Protein AF-A0A1I0QNS8-F1 (afdb_monomer_lite)

Structure (mmCIF, N/CA/C/O backbone):
data_AF-A0A1I0QNS8-F1
#
_entry.id   AF-A0A1I0QNS8-F1
#
loop_
_atom_site.group_PDB
_atom_site.id
_atom_site.type_symbol
_atom_site.label_atom_id
_atom_site.label_alt_id
_atom_site.label_comp_id
_atom_site.label_asym_id
_atom_site.label_entity_id
_atom_site.label_seq_id
_atom_site.pdbx_PDB_ins_code
_atom_site.Cartn_x
_atom_site.Cartn_y
_atom_site.Cartn_z
_atom_site.occupancy
_atom_site.B_iso_or_equiv
_atom_site.auth_seq_id
_atom_site.auth_comp_id
_atom_site.auth_asym_id
_atom_site.auth_atom_id
_atom_site.pdbx_PDB_model_num
ATOM 1 N N . MET A 1 1 ? -22.958 4.256 19.808 1.00 69.00 1 MET A N 1
ATOM 2 C CA . MET A 1 1 ? -21.817 4.698 20.624 1.00 69.00 1 MET A CA 1
ATOM 3 C C . MET A 1 1 ? -22.358 4.855 22.025 1.00 69.00 1 MET A C 1
ATOM 5 O O . MET A 1 1 ? -23.238 5.684 22.214 1.00 69.00 1 MET A O 1
ATOM 9 N N . VAL A 1 2 ? -21.961 3.979 22.941 1.00 80.00 2 VAL A N 1
ATOM 10 C CA . VAL A 1 2 ? -22.483 3.983 24.312 1.00 80.00 2 VAL A CA 1
ATOM 11 C C . VAL A 1 2 ? -21.490 4.750 25.175 1.00 80.00 2 VAL A C 1
ATOM 13 O O . VAL A 1 2 ? -20.298 4.459 25.126 1.00 80.00 2 VAL A O 1
ATOM 16 N N . ILE A 1 3 ? -21.970 5.754 25.900 1.00 81.19 3 ILE A N 1
ATOM 17 C CA . ILE A 1 3 ? -21.177 6.569 26.823 1.00 81.19 3 ILE A CA 1
ATOM 18 C C . ILE A 1 3 ? -21.763 6.456 28.225 1.00 81.19 3 ILE A C 1
ATOM 20 O O . ILE A 1 3 ? -22.954 6.186 28.395 1.00 81.19 3 ILE A O 1
ATOM 24 N N . ARG A 1 4 ? -20.927 6.684 29.236 1.00 83.69 4 ARG A N 1
ATOM 25 C CA . ARG A 1 4 ? -21.344 6.656 30.636 1.00 83.69 4 ARG A CA 1
ATOM 26 C C . ARG A 1 4 ? -21.619 8.069 31.130 1.00 83.69 4 ARG A C 1
ATOM 28 O O . ARG A 1 4 ? -20.786 8.955 30.984 1.00 83.69 4 ARG A O 1
ATOM 35 N N . CYS A 1 5 ? -22.776 8.296 31.736 1.00 82.12 5 CYS A N 1
ATOM 36 C CA . CYS A 1 5 ? -23.118 9.600 32.285 1.00 82.12 5 CYS A CA 1
ATOM 37 C C . CYS A 1 5 ? -22.261 9.923 33.519 1.00 82.12 5 CYS A C 1
ATOM 39 O O . CYS A 1 5 ? -22.299 9.182 34.499 1.00 82.12 5 CYS A O 1
ATOM 41 N N . LYS A 1 6 ? -21.557 11.064 33.531 1.00 81.38 6 LYS A N 1
ATOM 42 C CA . LYS A 1 6 ? -20.771 11.515 34.699 1.00 81.38 6 LYS A CA 1
ATOM 43 C C . LYS A 1 6 ? -21.599 11.767 35.962 1.00 81.38 6 LYS A C 1
ATOM 45 O O . LYS A 1 6 ? -21.048 11.724 37.055 1.00 81.38 6 LYS A O 1
ATOM 50 N N . TYR A 1 7 ? -22.890 12.057 35.814 1.00 84.19 7 TYR A N 1
ATOM 51 C CA . TYR A 1 7 ? -23.751 12.445 36.933 1.00 84.19 7 TYR A CA 1
ATOM 52 C C . TYR A 1 7 ? -24.424 11.247 37.605 1.00 84.19 7 TYR A C 1
ATOM 54 O O . TYR A 1 7 ? -24.435 11.167 38.828 1.00 84.19 7 TYR A O 1
ATOM 62 N N . CYS A 1 8 ? -24.974 10.310 36.824 1.00 86.25 8 CYS A N 1
ATOM 63 C CA . CYS A 1 8 ? -25.700 9.149 37.357 1.00 86.25 8 CYS A CA 1
ATOM 64 C C . CYS A 1 8 ? -25.000 7.803 37.116 1.00 86.25 8 CYS A C 1
ATOM 66 O O . CYS A 1 8 ? -25.435 6.788 37.648 1.00 86.25 8 CYS A O 1
ATOM 68 N N . GLY A 1 9 ? -23.931 7.764 36.316 1.00 83.75 9 GLY A N 1
ATOM 69 C CA . GLY A 1 9 ? -23.193 6.537 36.003 1.00 83.75 9 GLY A CA 1
ATOM 70 C C . GLY A 1 9 ? -23.881 5.595 35.010 1.00 83.75 9 GLY A C 1
ATOM 71 O O . GLY A 1 9 ? -23.301 4.553 34.696 1.00 83.75 9 GLY A O 1
ATOM 72 N N . ALA A 1 10 ? -25.070 5.948 34.512 1.00 86.19 10 ALA A N 1
ATOM 73 C CA . ALA A 1 10 ? -25.820 5.158 33.541 1.00 86.19 10 ALA A CA 1
ATOM 74 C C . ALA A 1 10 ? -25.139 5.134 32.168 1.00 86.19 10 ALA A C 1
ATOM 76 O O . ALA A 1 10 ? -24.561 6.133 31.732 1.00 86.19 10 ALA A O 1
ATOM 77 N N . GLU A 1 11 ? -25.227 4.001 31.479 1.00 86.81 11 GLU A N 1
ATOM 78 C CA . GLU A 1 11 ? -24.730 3.829 30.116 1.00 86.81 11 GLU A CA 1
ATOM 79 C C . GLU A 1 11 ? -25.856 4.096 29.117 1.00 86.81 11 GLU A C 1
ATOM 81 O O . GLU A 1 11 ? -26.923 3.492 29.201 1.00 86.81 11 GLU A O 1
ATOM 86 N N . TYR A 1 12 ? -25.635 5.008 28.172 1.00 84.31 12 TYR A N 1
ATOM 87 C CA . TYR A 1 12 ? -26.646 5.390 27.186 1.00 84.31 12 TYR A CA 1
ATOM 88 C C . TYR A 1 12 ? -26.019 5.747 25.840 1.00 84.31 12 TYR A C 1
ATOM 90 O O . TYR A 1 12 ? -24.808 5.946 25.718 1.00 84.31 12 TYR A O 1
ATOM 98 N N . ASN A 1 13 ? -26.839 5.806 24.792 1.00 82.06 13 ASN A N 1
ATOM 99 C CA . ASN A 1 13 ? -26.359 6.112 23.452 1.00 82.06 13 ASN A CA 1
ATOM 100 C C . ASN A 1 13 ? -26.125 7.620 23.301 1.00 82.06 13 ASN A C 1
ATOM 102 O O . ASN A 1 13 ? -27.066 8.406 23.365 1.00 82.06 13 ASN A O 1
ATOM 106 N N . SER A 1 14 ? -24.890 8.032 23.005 1.00 72.50 14 SER A N 1
ATOM 107 C CA . SER A 1 14 ? -24.546 9.453 22.832 1.00 72.50 14 SER A CA 1
ATOM 108 C C . SER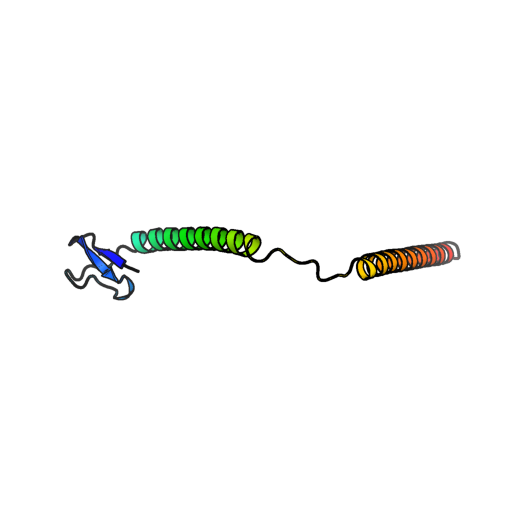 A 1 14 ? -25.311 10.144 21.694 1.00 72.50 14 SER A C 1
ATOM 110 O O . SER A 1 14 ? -25.364 11.370 21.642 1.00 72.50 14 SER A O 1
ATOM 112 N N . ARG A 1 15 ? -25.939 9.374 20.790 1.00 74.50 15 ARG A N 1
ATOM 113 C CA . ARG A 1 15 ? -26.826 9.895 19.736 1.00 74.50 15 ARG A CA 1
ATOM 114 C C . ARG A 1 15 ? -28.151 10.459 20.254 1.00 74.50 15 ARG A C 1
ATOM 116 O O . ARG A 1 15 ? -28.768 11.234 19.534 1.00 74.50 15 ARG A O 1
ATOM 123 N N . GLU A 1 16 ? -28.587 10.079 21.452 1.00 75.12 16 GLU A N 1
ATOM 124 C CA . GLU A 1 16 ? -29.863 10.526 22.036 1.00 75.12 16 GLU A CA 1
ATOM 125 C C . GLU A 1 16 ? -29.776 11.936 22.638 1.00 75.12 16 GLU A C 1
ATOM 127 O O . GLU A 1 16 ? -30.781 12.511 23.047 1.00 75.12 16 GLU A O 1
ATOM 132 N N . GLY A 1 17 ? -28.585 12.539 22.632 1.00 76.06 17 GLY A N 1
ATOM 133 C CA . GLY A 1 17 ? -28.381 13.934 22.996 1.00 76.06 17 GLY A CA 1
ATOM 134 C C . GLY A 1 17 ? -28.287 14.156 24.498 1.00 76.06 17 GLY A C 1
ATOM 135 O O . GLY A 1 17 ? -27.331 14.789 24.905 1.00 76.06 17 GLY A O 1
ATOM 136 N N . ASN A 1 18 ? -29.193 13.608 25.311 1.00 84.44 18 ASN A N 1
ATOM 137 C CA . ASN A 1 18 ? -29.167 13.719 26.776 1.00 84.44 18 ASN A CA 1
ATOM 138 C C . ASN A 1 18 ? -29.255 12.338 27.437 1.00 84.44 18 ASN A C 1
ATOM 140 O O . ASN A 1 18 ? -29.819 11.405 26.868 1.00 84.44 18 ASN A O 1
ATOM 144 N N . CYS A 1 19 ? -28.725 12.211 28.656 1.00 84.56 19 CYS A N 1
ATOM 145 C CA . CYS A 1 19 ? -28.855 10.983 29.433 1.00 84.56 19 CYS A CA 1
ATOM 146 C C . CYS A 1 19 ? -30.336 10.717 29.765 1.00 84.56 19 CYS A C 1
ATOM 148 O O . CYS A 1 19 ? -30.966 11.583 30.376 1.00 84.56 19 CYS A O 1
ATOM 150 N N . PRO A 1 20 ? -30.895 9.542 29.428 1.00 84.12 20 PRO A N 1
ATOM 151 C CA . PRO A 1 20 ? -32.303 9.239 29.681 1.00 84.12 20 PRO A CA 1
ATOM 152 C C . PRO A 1 20 ? -32.639 9.149 31.177 1.00 84.12 20 PRO A C 1
ATOM 154 O O . PRO A 1 20 ? -33.769 9.436 31.557 1.00 84.12 20 PRO A O 1
ATOM 157 N N . ASP A 1 21 ? -31.663 8.813 32.028 1.00 86.19 21 ASP A N 1
ATOM 158 C CA . ASP A 1 21 ? -31.893 8.640 33.468 1.00 86.19 21 ASP A CA 1
ATOM 159 C C . ASP A 1 21 ? -31.840 9.947 34.267 1.00 86.19 21 ASP A C 1
ATOM 161 O O . ASP A 1 21 ? -32.557 10.098 35.253 1.00 86.19 21 ASP A O 1
ATOM 165 N N . CYS A 1 22 ? -30.981 10.899 33.888 1.00 87.06 22 CYS A N 1
ATOM 166 C CA . CYS A 1 22 ? -30.782 12.132 34.666 1.00 87.06 22 CYS A CA 1
ATOM 167 C C . CYS A 1 22 ? -30.938 13.428 33.863 1.00 87.06 22 CYS A C 1
ATOM 169 O O .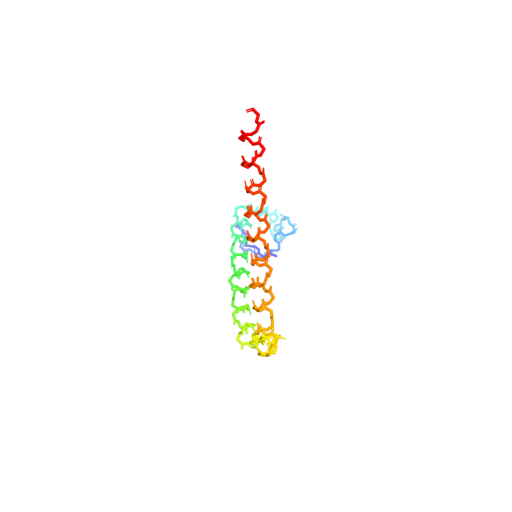 CYS A 1 22 ? -30.821 14.513 34.429 1.00 87.06 22 CYS A O 1
ATOM 171 N N . GLY A 1 23 ? -31.167 13.342 32.551 1.00 85.00 23 GLY A N 1
ATOM 172 C CA . GLY A 1 23 ? -31.333 14.493 31.662 1.00 85.00 23 GLY A CA 1
ATOM 173 C C . GLY A 1 23 ? -30.056 15.294 31.395 1.00 85.00 23 GLY A C 1
ATOM 174 O O . GLY A 1 23 ? -30.108 16.285 30.671 1.00 85.00 23 GLY A O 1
ATOM 175 N N . ALA A 1 24 ? -28.912 14.892 31.956 1.00 83.75 24 ALA A N 1
ATOM 176 C CA . ALA A 1 24 ? -27.659 15.608 31.775 1.00 83.75 24 ALA A CA 1
ATOM 177 C C . ALA A 1 24 ? -27.120 15.466 30.344 1.00 83.75 24 ALA A C 1
ATOM 179 O O . ALA A 1 24 ? -27.199 14.394 29.739 1.00 83.75 24 ALA A O 1
ATOM 180 N N . ALA A 1 25 ? -26.531 16.546 29.833 1.00 78.44 25 ALA A N 1
ATOM 181 C CA . ALA A 1 25 ? -25.865 16.544 28.539 1.00 78.44 25 ALA A CA 1
ATOM 182 C C . ALA A 1 25 ? -24.565 15.711 28.586 1.00 78.44 25 ALA A C 1
ATOM 184 O O . ALA A 1 25 ? -23.889 15.661 29.621 1.00 78.44 25 ALA A O 1
ATOM 185 N N . PRO A 1 26 ? -24.183 15.064 27.477 1.00 72.81 26 PRO A N 1
ATOM 186 C CA . PRO A 1 26 ? -22.942 14.328 27.362 1.00 72.81 26 PRO A CA 1
ATOM 187 C C . PRO A 1 26 ? -21.747 15.276 27.409 1.00 72.81 26 PRO A C 1
ATOM 189 O O . PRO A 1 26 ? -21.763 16.356 26.819 1.00 72.81 26 PRO A O 1
ATOM 192 N N . ALA A 1 27 ? -20.675 14.844 28.069 1.00 70.81 27 ALA A N 1
ATOM 193 C CA . ALA A 1 27 ? -19.403 15.548 28.010 1.00 70.81 27 ALA A CA 1
ATOM 194 C C . ALA A 1 27 ? -18.790 15.355 26.611 1.00 70.81 27 ALA A C 1
ATOM 196 O O . ALA A 1 27 ? -18.435 14.235 26.239 1.00 70.81 27 ALA A O 1
ATOM 197 N N . GLY A 1 28 ? -18.674 16.436 25.832 1.00 68.19 28 GLY A N 1
ATOM 198 C CA . GLY A 1 28 ? -18.140 16.398 24.461 1.00 68.19 28 GLY A CA 1
ATOM 199 C C . GLY A 1 28 ? -16.758 15.739 24.369 1.00 68.19 28 GLY A C 1
ATOM 200 O O . GLY A 1 28 ? -16.511 14.943 23.465 1.00 68.19 28 GLY A O 1
ATOM 201 N N . ASP A 1 29 ? -15.915 15.973 25.373 1.00 72.56 29 ASP A N 1
ATOM 202 C CA . ASP A 1 29 ? -14.545 15.462 25.465 1.00 72.56 29 ASP A CA 1
ATOM 203 C C . ASP A 1 29 ? -14.475 13.921 25.524 1.00 72.56 29 ASP A C 1
ATOM 205 O O . ASP A 1 29 ? -13.514 13.313 25.053 1.00 72.56 29 ASP A O 1
ATOM 209 N N . GLU A 1 30 ? -15.482 13.262 26.111 1.00 68.50 30 GLU A N 1
ATOM 210 C CA . GLU A 1 30 ? -15.538 11.794 26.205 1.00 68.50 30 GLU A CA 1
ATOM 211 C C . GLU A 1 30 ? -15.981 11.167 24.882 1.00 68.50 30 GLU A C 1
ATOM 213 O O . GLU A 1 30 ? -15.465 10.123 24.484 1.00 68.50 30 GLU A O 1
ATOM 218 N N . ILE A 1 31 ? -16.877 11.841 24.156 1.00 72.62 31 ILE A N 1
ATOM 219 C CA . ILE A 1 31 ? -17.287 11.426 22.811 1.00 72.62 31 ILE A CA 1
ATOM 220 C C . ILE A 1 31 ? -16.099 11.521 21.847 1.00 72.62 31 ILE A C 1
ATOM 222 O O . ILE A 1 31 ? -15.933 10.655 20.991 1.00 72.62 31 ILE A O 1
ATOM 226 N N . GLU A 1 32 ? -15.267 12.552 21.959 1.00 77.19 32 GLU A N 1
ATOM 227 C CA . GLU A 1 32 ? -14.111 12.716 21.075 1.00 77.19 32 GLU A CA 1
ATOM 228 C C . GLU A 1 32 ? -13.038 11.652 21.341 1.00 77.19 32 GLU A C 1
ATOM 230 O O . GLU A 1 32 ? -12.669 10.915 20.425 1.00 77.19 32 GLU A O 1
ATOM 235 N N . LYS A 1 33 ? -12.650 11.451 22.607 1.00 79.75 33 LYS A N 1
ATOM 236 C CA . LYS A 1 33 ? -11.680 10.406 22.986 1.00 79.75 33 LYS A CA 1
ATOM 237 C C . LYS A 1 33 ? -12.119 9.006 22.577 1.00 79.75 33 LYS A C 1
ATOM 239 O O . LYS A 1 33 ? -11.305 8.196 22.142 1.00 79.75 33 LYS A O 1
ATOM 244 N N . GLN A 1 34 ? -13.403 8.701 22.723 1.00 76.00 34 GLN A N 1
ATOM 245 C CA . GLN A 1 34 ? -13.895 7.365 22.422 1.00 76.00 34 GLN A CA 1
ATOM 246 C C . GLN A 1 34 ? -14.054 7.136 20.912 1.00 76.00 34 GLN A C 1
ATOM 248 O O . GLN A 1 34 ? -13.814 6.027 20.442 1.00 76.00 34 GLN A O 1
ATOM 253 N N . LYS A 1 35 ? -14.322 8.186 20.120 1.00 82.38 35 LYS A N 1
ATOM 254 C CA . LYS A 1 35 ? -14.203 8.115 18.653 1.00 82.38 35 LYS A CA 1
ATOM 255 C C . LYS A 1 35 ? -12.771 7.838 18.207 1.00 82.38 35 LYS A C 1
ATOM 257 O O . LYS A 1 35 ? -12.579 7.009 17.324 1.00 82.38 35 LYS A O 1
ATOM 262 N N . GLU A 1 36 ? -11.783 8.502 18.807 1.00 85.50 36 GLU A N 1
ATOM 263 C CA . GLU A 1 36 ? -10.370 8.256 18.491 1.00 85.50 36 GLU A CA 1
ATOM 264 C C . GLU A 1 36 ? -9.973 6.807 18.796 1.00 85.50 36 GLU A C 1
ATOM 266 O O . GLU A 1 36 ? -9.320 6.153 17.981 1.00 85.50 36 GLU A O 1
ATOM 271 N N . GLN A 1 37 ? -10.420 6.276 19.938 1.00 84.44 37 GLN A N 1
ATOM 272 C CA . GLN A 1 37 ? -10.191 4.880 20.316 1.00 84.44 37 GLN A CA 1
ATOM 273 C C . GLN A 1 37 ? -10.857 3.896 19.347 1.00 84.44 37 GLN A C 1
ATOM 275 O O . GLN A 1 37 ? -10.204 2.953 18.896 1.00 84.44 37 GLN A O 1
ATOM 280 N N . ASP A 1 38 ? -12.121 4.129 18.987 1.00 86.25 38 ASP A N 1
ATOM 281 C CA . ASP A 1 38 ? -12.856 3.282 18.043 1.00 86.25 38 ASP A CA 1
ATOM 282 C C . ASP A 1 38 ? -12.212 3.312 16.646 1.00 86.25 38 ASP A C 1
ATOM 284 O O . ASP A 1 38 ? -12.077 2.274 15.991 1.00 86.25 38 ASP A O 1
ATOM 288 N N . GLU A 1 39 ? -11.764 4.483 16.182 1.00 89.56 39 GLU A N 1
ATOM 289 C CA . GLU A 1 39 ? -11.085 4.621 14.892 1.00 89.56 39 GLU A CA 1
ATOM 290 C C . GLU A 1 39 ? -9.730 3.902 14.885 1.00 89.56 39 GLU A C 1
ATOM 292 O O . GLU A 1 39 ? -9.378 3.233 13.904 1.00 89.56 39 GLU A O 1
ATOM 297 N N . GLN A 1 40 ? -8.983 3.992 15.986 1.00 91.50 40 GLN A N 1
ATOM 298 C CA . GLN A 1 40 ? -7.719 3.285 16.144 1.00 91.50 40 GLN A CA 1
ATOM 299 C C . GLN A 1 40 ? -7.928 1.763 16.162 1.00 91.50 40 GLN A C 1
ATOM 301 O O . GLN A 1 40 ? -7.258 1.044 15.415 1.00 91.50 40 GLN A O 1
ATOM 306 N N . ALA A 1 41 ? -8.913 1.274 16.919 1.00 91.31 41 ALA A N 1
ATOM 307 C CA . ALA A 1 41 ? -9.269 -0.143 16.958 1.00 91.31 41 ALA A CA 1
ATOM 308 C C . ALA A 1 41 ? -9.687 -0.664 15.573 1.00 91.31 41 ALA A C 1
ATOM 310 O O . ALA A 1 41 ? -9.274 -1.752 15.160 1.00 91.31 41 ALA A O 1
ATOM 311 N N . LEU A 1 42 ? -10.441 0.131 14.805 1.00 91.44 42 LEU A N 1
ATOM 312 C CA . LEU A 1 42 ? -10.841 -0.224 13.444 1.00 91.44 42 LEU A CA 1
ATOM 313 C C . LEU A 1 42 ? -9.637 -0.320 12.493 1.00 91.44 42 LEU A C 1
ATOM 315 O O . LEU A 1 42 ? -9.585 -1.217 11.644 1.00 91.44 42 LEU A O 1
ATOM 319 N N . LYS A 1 43 ? -8.661 0.590 12.620 1.00 91.94 43 LYS A N 1
ATOM 320 C CA . LYS A 1 43 ? -7.417 0.556 11.831 1.00 91.94 43 LYS A CA 1
ATOM 321 C C . LYS A 1 43 ? -6.613 -0.704 12.124 1.00 91.94 43 LYS A C 1
ATOM 323 O O . LYS A 1 43 ? -6.137 -1.345 11.185 1.00 91.94 43 LYS A O 1
ATOM 328 N N . ASP A 1 44 ? -6.494 -1.083 13.389 1.00 93.31 44 ASP A N 1
ATOM 329 C CA . ASP A 1 44 ? -5.744 -2.278 13.773 1.00 93.31 44 ASP A CA 1
ATOM 330 C C . ASP A 1 44 ? -6.462 -3.560 13.336 1.00 93.31 44 ASP A C 1
ATOM 332 O O . ASP A 1 44 ? -5.832 -4.452 12.762 1.00 93.31 44 ASP A O 1
ATOM 336 N N . PHE A 1 45 ? -7.793 -3.607 13.445 1.00 93.25 45 PHE A N 1
ATOM 337 C CA . PHE A 1 45 ? -8.584 -4.727 12.932 1.00 93.25 45 PHE A CA 1
ATOM 338 C C . PHE A 1 45 ? -8.431 -4.896 11.413 1.00 93.25 45 PHE A C 1
ATOM 340 O O . PHE A 1 45 ? -8.261 -6.012 10.920 1.00 93.25 45 PHE A O 1
ATOM 347 N N . ARG A 1 46 ? -8.420 -3.790 10.655 1.00 91.00 46 ARG A N 1
ATOM 348 C CA . ARG A 1 46 ? -8.180 -3.820 9.201 1.00 91.00 46 ARG A CA 1
ATOM 349 C C . ARG A 1 46 ? -6.797 -4.355 8.847 1.00 91.00 46 ARG A C 1
ATOM 351 O O . ARG A 1 46 ? -6.687 -5.108 7.884 1.00 91.00 46 ARG A O 1
ATOM 358 N N . LYS A 1 47 ? -5.755 -3.998 9.604 1.00 90.31 47 LYS A N 1
ATOM 359 C CA . LYS A 1 47 ? -4.397 -4.524 9.378 1.00 90.31 47 LYS A CA 1
ATOM 360 C C . LYS A 1 47 ? -4.337 -6.033 9.600 1.00 90.31 47 LYS A C 1
ATOM 362 O O . LYS A 1 47 ? -3.752 -6.737 8.783 1.00 90.31 47 LYS A O 1
ATOM 367 N N . ILE A 1 48 ? -4.963 -6.525 10.669 1.00 91.56 48 ILE A N 1
ATOM 368 C CA . ILE A 1 48 ? -5.017 -7.962 10.972 1.00 91.56 48 ILE A CA 1
ATOM 369 C C . ILE A 1 48 ? -5.789 -8.703 9.875 1.00 91.56 48 ILE A C 1
ATOM 371 O O . ILE A 1 48 ? -5.306 -9.705 9.355 1.00 91.56 48 ILE A O 1
ATOM 375 N N . ALA A 1 49 ? -6.946 -8.176 9.469 1.00 89.50 49 ALA A N 1
ATOM 376 C CA . ALA A 1 49 ? -7.749 -8.761 8.400 1.00 89.50 49 ALA A CA 1
ATOM 377 C C . ALA A 1 49 ? -7.008 -8.783 7.053 1.00 89.50 49 ALA A C 1
ATOM 379 O O . ALA A 1 49 ? -7.083 -9.778 6.340 1.00 89.50 49 ALA A O 1
ATOM 380 N N . ALA A 1 50 ? -6.263 -7.725 6.718 1.00 84.88 50 ALA A N 1
ATOM 381 C CA . ALA A 1 50 ? -5.436 -7.685 5.513 1.00 84.88 50 ALA A CA 1
ATOM 382 C C . ALA A 1 50 ? -4.308 -8.729 5.561 1.00 84.88 50 ALA A C 1
ATOM 384 O O . ALA A 1 50 ? -4.112 -9.459 4.594 1.00 84.88 50 ALA A O 1
ATOM 385 N N . ALA A 1 51 ? -3.622 -8.862 6.701 1.00 86.12 51 ALA A N 1
ATOM 386 C CA . ALA A 1 51 ? -2.577 -9.870 6.874 1.00 86.12 51 ALA A CA 1
ATOM 387 C C . ALA A 1 51 ? -3.123 -11.305 6.753 1.00 86.12 51 ALA A C 1
ATOM 389 O O . ALA A 1 51 ? -2.479 -12.172 6.161 1.00 86.12 51 ALA A O 1
ATOM 390 N N . GLU A 1 52 ? -4.320 -11.560 7.285 1.00 88.00 52 GLU A N 1
ATOM 391 C CA . GLU A 1 52 ? -4.974 -12.866 7.174 1.00 88.00 52 GLU A CA 1
ATOM 392 C C . GLU A 1 52 ? -5.498 -13.131 5.752 1.00 88.00 52 GLU A C 1
ATOM 394 O O . GLU A 1 52 ? -5.418 -14.252 5.241 1.00 88.00 52 GLU A O 1
ATOM 399 N N . PHE A 1 53 ? -5.972 -12.089 5.067 1.00 85.75 53 PHE A N 1
ATOM 400 C CA . PHE A 1 53 ? -6.356 -12.167 3.661 1.00 85.75 53 PHE A CA 1
ATOM 401 C C . PHE A 1 53 ? -5.160 -12.534 2.774 1.00 85.75 53 PHE A C 1
ATOM 403 O O . PHE A 1 53 ? -5.267 -13.460 1.972 1.00 85.75 53 PHE A O 1
ATOM 410 N N . ASP A 1 54 ? -4.005 -11.897 2.976 1.00 82.69 54 ASP A N 1
ATOM 411 C CA . ASP A 1 54 ? -2.777 -12.189 2.226 1.00 82.69 54 ASP A CA 1
ATOM 412 C C . ASP A 1 54 ? -2.275 -13.625 2.453 1.00 82.69 54 ASP A C 1
ATOM 414 O O . ASP A 1 54 ? -1.769 -14.264 1.527 1.00 82.69 54 ASP A O 1
ATOM 418 N N . ARG A 1 55 ? -2.450 -14.174 3.665 1.00 80.06 55 ARG A N 1
ATOM 419 C CA . ARG A 1 55 ? -2.123 -15.581 3.969 1.00 80.06 55 ARG A CA 1
ATOM 420 C C . ARG A 1 55 ? -3.032 -16.566 3.244 1.00 80.06 55 ARG A C 1
ATOM 422 O O . ARG A 1 55 ? -2.565 -17.591 2.752 1.00 80.06 55 ARG A O 1
ATOM 429 N N . THR A 1 56 ? -4.329 -16.279 3.220 1.00 85.62 56 THR A N 1
ATOM 430 C CA . THR A 1 56 ? -5.351 -17.182 2.669 1.00 85.62 56 THR A CA 1
ATOM 431 C C . THR A 1 56 ? -5.483 -17.070 1.151 1.00 85.62 56 THR A C 1
ATOM 433 O O . THR A 1 56 ? -5.865 -18.038 0.493 1.00 85.62 56 THR A O 1
ATOM 436 N N . HIS A 1 57 ? -5.105 -15.927 0.579 1.00 78.25 57 HIS A N 1
ATOM 437 C CA . HIS A 1 57 ? -5.172 -15.638 -0.850 1.00 78.25 57 HIS A CA 1
ATOM 438 C C . HIS A 1 57 ? -3.781 -15.270 -1.377 1.00 78.25 57 HIS A C 1
ATOM 440 O O . HIS A 1 57 ? -3.550 -14.118 -1.754 1.00 78.25 57 HIS A O 1
ATOM 446 N N . PRO A 1 58 ? -2.840 -16.234 -1.444 1.00 74.44 58 PRO A N 1
ATOM 447 C CA . PRO A 1 58 ? -1.514 -15.963 -1.972 1.00 74.44 58 PRO A CA 1
ATOM 448 C C . PRO A 1 58 ? -1.646 -15.412 -3.390 1.00 74.44 58 PRO A C 1
ATOM 450 O O . PRO A 1 58 ? -2.261 -16.036 -4.263 1.00 74.44 58 PRO A O 1
ATOM 453 N N . TYR A 1 59 ? -1.074 -14.228 -3.610 1.00 68.56 59 TYR A N 1
ATOM 454 C CA . TYR A 1 59 ? -1.059 -13.584 -4.914 1.00 68.56 59 TYR A CA 1
ATOM 455 C C . TYR A 1 59 ? -0.458 -14.543 -5.946 1.00 68.56 59 TYR A C 1
ATOM 457 O O . TYR A 1 59 ? 0.746 -14.801 -5.968 1.00 68.56 59 TYR A O 1
ATOM 465 N N . ARG A 1 60 ? -1.305 -15.100 -6.816 1.00 62.22 60 ARG A N 1
ATOM 466 C CA . ARG A 1 60 ? -0.839 -15.849 -7.980 1.00 62.22 60 ARG A CA 1
ATOM 467 C C . ARG A 1 60 ? -0.469 -14.838 -9.052 1.00 62.22 60 ARG A C 1
ATOM 469 O O . ARG A 1 60 ? -1.344 -14.136 -9.560 1.00 62.22 60 ARG A O 1
ATOM 476 N N . GLU A 1 61 ? 0.814 -14.781 -9.411 1.00 63.28 61 GLU A N 1
ATOM 477 C CA . GLU A 1 61 ? 1.251 -14.061 -10.607 1.00 63.28 61 GLU A CA 1
ATOM 478 C C . GLU A 1 61 ? 0.401 -14.539 -11.795 1.00 63.28 61 GLU A C 1
ATOM 480 O O . GLU A 1 61 ? 0.489 -15.686 -12.230 1.00 63.28 61 GLU A O 1
ATOM 485 N N . ARG A 1 62 ? -0.458 -13.655 -12.322 1.00 62.16 62 ARG A N 1
ATOM 486 C CA . ARG A 1 62 ? -1.334 -13.961 -13.469 1.00 62.16 62 ARG A CA 1
ATOM 487 C C . ARG A 1 62 ? -0.566 -14.122 -14.786 1.00 62.16 62 ARG A C 1
ATOM 489 O O . ARG A 1 62 ? -1.163 -14.429 -15.813 1.00 62.16 62 ARG A O 1
ATOM 496 N N . LEU A 1 63 ? 0.745 -13.887 -14.783 1.00 59.97 63 LEU A N 1
ATOM 497 C CA . LEU A 1 63 ? 1.592 -13.965 -15.964 1.00 59.97 63 LEU A CA 1
ATOM 498 C C . LEU A 1 63 ? 2.269 -15.332 -16.013 1.00 59.97 63 LEU A C 1
ATOM 500 O O . LEU A 1 63 ? 3.109 -15.655 -15.178 1.00 59.97 63 LEU A O 1
ATOM 504 N N . SER A 1 64 ? 1.929 -16.121 -17.032 1.00 66.56 64 SER A N 1
ATOM 505 C CA . SER A 1 64 ? 2.671 -17.339 -17.346 1.00 66.56 64 SER A CA 1
ATOM 506 C C . SER A 1 64 ? 4.164 -17.007 -17.544 1.00 66.56 64 SER A C 1
ATOM 508 O O . SER A 1 64 ? 4.495 -15.936 -18.072 1.00 66.56 64 SER A O 1
ATOM 510 N N . PRO A 1 65 ? 5.094 -17.908 -17.174 1.00 68.12 65 PRO A N 1
ATOM 511 C CA . PRO A 1 65 ? 6.535 -17.652 -17.283 1.00 68.12 65 PRO A CA 1
ATOM 512 C C . PRO A 1 65 ? 6.969 -17.296 -18.715 1.00 68.12 65 PRO A C 1
ATOM 514 O O . PRO A 1 65 ? 7.890 -16.504 -18.912 1.00 68.12 65 PRO A O 1
ATOM 517 N N . ARG A 1 66 ? 6.246 -17.803 -19.724 1.00 70.62 66 ARG A N 1
ATOM 518 C CA . ARG A 1 66 ? 6.445 -17.467 -21.140 1.00 70.62 66 ARG A CA 1
ATOM 519 C C . ARG A 1 66 ? 6.124 -16.000 -21.438 1.00 70.62 66 ARG A C 1
ATOM 521 O O . ARG A 1 66 ? 6.909 -15.331 -22.104 1.00 70.6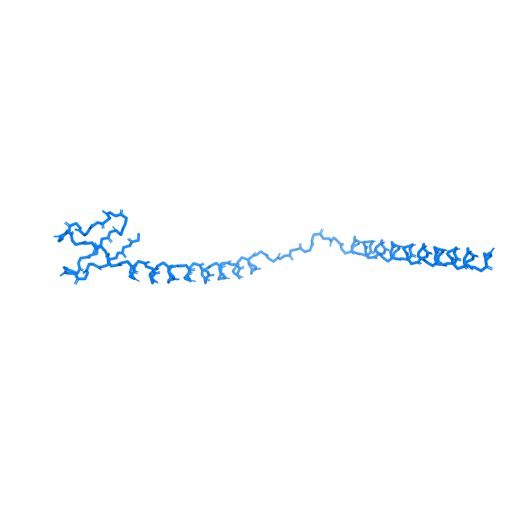2 66 ARG A O 1
ATOM 528 N N . ASN A 1 67 ? 5.027 -15.477 -20.896 1.00 75.25 67 ASN A N 1
ATOM 529 C CA . ASN A 1 67 ? 4.619 -14.091 -21.127 1.00 75.25 67 ASN A CA 1
ATOM 530 C C . ASN A 1 67 ? 5.526 -13.097 -20.394 1.00 75.25 67 ASN A C 1
ATOM 532 O O . ASN A 1 67 ? 5.749 -11.999 -20.896 1.00 75.25 67 ASN A O 1
ATOM 536 N N . ARG A 1 68 ? 6.127 -13.482 -19.260 1.00 79.31 68 ARG A N 1
ATOM 537 C CA . ARG A 1 68 ? 7.071 -12.620 -18.528 1.00 79.31 68 ARG A CA 1
ATOM 538 C C . ARG A 1 68 ? 8.304 -12.263 -19.362 1.00 79.31 68 ARG A C 1
ATOM 540 O O . ARG A 1 68 ? 8.717 -11.106 -19.371 1.00 79.31 68 ARG A O 1
ATOM 547 N N . ASN A 1 69 ? 8.870 -13.232 -20.081 1.00 85.44 69 ASN A N 1
ATOM 548 C CA . ASN A 1 69 ? 10.036 -12.993 -20.936 1.00 85.44 69 ASN A CA 1
ATOM 549 C C . ASN A 1 69 ? 9.677 -12.138 -22.159 1.00 85.44 69 ASN A C 1
ATOM 551 O O . ASN A 1 69 ? 10.451 -11.261 -22.531 1.00 85.44 69 ASN A O 1
ATOM 555 N N . VAL A 1 70 ? 8.478 -12.327 -22.723 1.00 86.62 70 VAL A N 1
ATOM 556 C CA . VAL A 1 70 ? 7.971 -11.507 -23.837 1.00 86.62 70 VAL A CA 1
ATOM 557 C C . VAL A 1 70 ? 7.741 -10.060 -23.400 1.00 86.62 70 VAL A C 1
ATOM 559 O O . VAL A 1 70 ? 8.183 -9.141 -24.083 1.00 86.62 70 VAL A O 1
ATOM 562 N N . VAL A 1 71 ? 7.117 -9.839 -22.239 1.00 87.19 71 VAL A N 1
ATOM 563 C CA . VAL A 1 71 ? 6.891 -8.489 -21.696 1.00 87.19 71 VAL A CA 1
ATOM 564 C C . VAL A 1 71 ? 8.219 -7.797 -21.386 1.00 87.19 71 VAL A C 1
ATOM 566 O O . VAL A 1 71 ? 8.400 -6.639 -21.751 1.00 87.19 71 VAL A O 1
ATOM 569 N N . LYS A 1 72 ? 9.188 -8.503 -20.787 1.00 89.44 72 LYS A N 1
ATOM 570 C CA . LYS A 1 72 ? 10.536 -7.955 -20.561 1.00 89.44 72 LYS A CA 1
ATOM 571 C C . LYS A 1 72 ? 11.231 -7.575 -21.870 1.00 89.44 72 LYS A C 1
ATOM 573 O O . LYS A 1 72 ? 11.795 -6.490 -21.951 1.00 89.44 72 LYS A O 1
ATOM 578 N N . ALA A 1 73 ? 11.163 -8.432 -22.889 1.00 92.50 73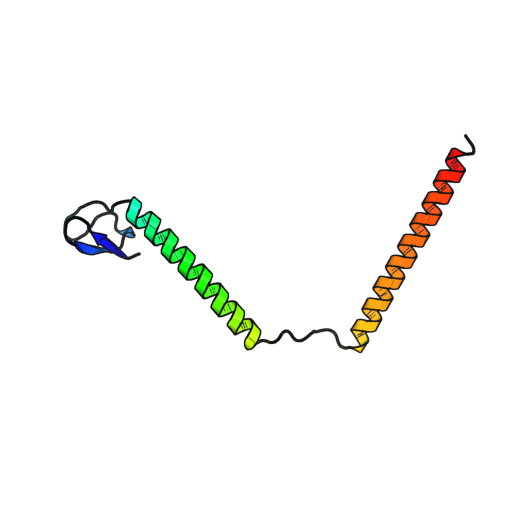 ALA A N 1
ATOM 579 C CA . ALA A 1 73 ? 11.743 -8.146 -24.199 1.00 92.50 73 ALA A CA 1
ATOM 580 C C . ALA A 1 73 ? 11.083 -6.926 -24.864 1.00 92.50 73 ALA A C 1
ATOM 582 O O . ALA A 1 73 ? 11.787 -6.065 -25.384 1.00 92.50 73 ALA A O 1
ATOM 583 N N . MET A 1 74 ? 9.754 -6.805 -24.777 1.00 93.69 74 MET A N 1
ATOM 584 C CA . MET A 1 74 ? 9.009 -5.634 -25.256 1.00 93.69 74 MET A CA 1
ATOM 585 C C . MET A 1 74 ? 9.448 -4.345 -24.557 1.00 93.69 74 MET A C 1
ATOM 587 O O . MET A 1 74 ? 9.715 -3.352 -25.226 1.00 93.69 74 MET A O 1
ATOM 591 N N . ILE A 1 75 ? 9.573 -4.358 -23.225 1.00 95.56 75 ILE A N 1
ATOM 592 C CA . ILE A 1 75 ? 10.018 -3.183 -22.457 1.00 95.56 75 ILE A CA 1
ATOM 593 C C . ILE A 1 75 ? 11.425 -2.753 -22.891 1.00 95.56 75 ILE A C 1
ATOM 595 O O . ILE A 1 75 ? 11.663 -1.568 -23.115 1.00 95.56 75 ILE A O 1
ATOM 599 N N . ILE A 1 76 ? 12.344 -3.711 -23.048 1.00 96.62 76 ILE A N 1
ATOM 600 C CA . ILE A 1 76 ? 13.714 -3.432 -23.501 1.00 96.62 76 ILE A CA 1
ATOM 601 C C . ILE A 1 76 ? 13.704 -2.843 -24.915 1.00 96.62 76 ILE A C 1
ATOM 603 O O . ILE A 1 76 ? 14.383 -1.849 -25.160 1.00 96.62 76 ILE A O 1
ATOM 607 N N . LEU A 1 77 ? 12.915 -3.410 -25.830 1.00 97.19 77 LEU A N 1
ATOM 608 C CA . LEU A 1 77 ? 12.810 -2.925 -27.207 1.00 97.19 77 LEU A CA 1
ATOM 609 C C . LEU A 1 77 ? 12.275 -1.490 -27.261 1.00 97.19 77 LEU A C 1
ATOM 611 O O . LEU A 1 77 ? 12.851 -0.652 -27.950 1.00 97.19 77 LEU A O 1
ATOM 615 N N . VAL A 1 78 ? 11.223 -1.183 -26.498 1.00 97.31 78 VAL A N 1
ATOM 616 C CA . VAL A 1 78 ? 10.663 0.175 -26.415 1.00 97.31 78 VAL A CA 1
ATOM 617 C C . VAL A 1 78 ? 11.694 1.163 -25.865 1.00 97.31 78 VAL A C 1
ATOM 619 O O . VAL A 1 78 ? 11.856 2.246 -26.426 1.00 97.31 78 VAL A O 1
ATOM 622 N N . ALA A 1 79 ? 12.433 0.789 -24.817 1.00 97.00 79 ALA A N 1
ATOM 623 C CA . ALA A 1 79 ? 13.495 1.631 -24.269 1.00 97.00 79 ALA A CA 1
ATOM 624 C C . ALA A 1 79 ? 14.598 1.913 -25.303 1.00 97.00 79 ALA A C 1
ATOM 626 O O . ALA A 1 79 ? 15.058 3.047 -25.411 1.00 97.00 79 ALA A O 1
ATOM 627 N N . LEU A 1 80 ? 14.980 0.9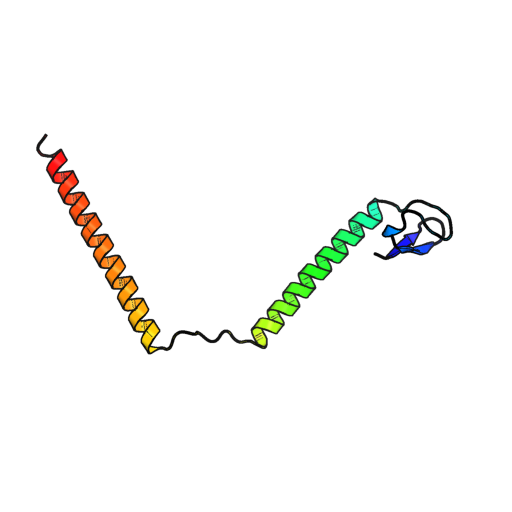10 -26.099 1.00 97.69 80 LEU A N 1
ATOM 628 C CA . LEU A 1 80 ? 15.995 1.039 -27.149 1.00 97.69 80 LEU A CA 1
ATOM 629 C C . LEU A 1 80 ? 15.532 1.964 -28.286 1.00 97.69 80 LEU A C 1
ATOM 631 O O . LEU A 1 80 ? 16.292 2.800 -28.765 1.00 97.69 80 LEU A O 1
ATOM 635 N N . VAL A 1 81 ? 14.265 1.865 -28.695 1.00 97.56 81 VAL A N 1
ATOM 636 C CA . VAL A 1 81 ? 13.693 2.779 -29.697 1.00 97.56 81 VAL A CA 1
ATOM 637 C C . VAL A 1 81 ? 13.684 4.215 -29.169 1.00 97.56 81 VAL A C 1
ATOM 639 O O . VAL A 1 81 ? 14.101 5.125 -29.881 1.00 97.56 81 VAL A O 1
ATOM 642 N N . MET A 1 82 ? 13.277 4.419 -27.913 1.00 97.19 82 MET A N 1
ATOM 643 C CA . MET A 1 82 ? 13.257 5.743 -27.281 1.00 97.19 82 MET A CA 1
ATOM 644 C C . MET A 1 82 ? 14.655 6.363 -27.162 1.00 97.19 82 MET A C 1
ATOM 646 O O . MET A 1 82 ? 14.820 7.560 -27.386 1.00 97.19 82 MET A O 1
ATOM 650 N N . THR A 1 83 ? 15.685 5.578 -26.834 1.00 97.12 83 THR A N 1
ATOM 651 C CA . THR A 1 83 ? 17.054 6.109 -26.757 1.00 97.12 83 THR A CA 1
ATOM 652 C C . THR A 1 83 ? 17.588 6.490 -28.134 1.00 97.12 83 THR A C 1
ATOM 654 O O . THR A 1 83 ? 18.187 7.556 -28.275 1.00 97.12 83 THR A O 1
ATOM 657 N N . ILE A 1 84 ? 17.323 5.681 -29.165 1.00 97.44 84 ILE A N 1
ATOM 658 C CA . ILE A 1 84 ? 17.721 5.994 -30.544 1.00 97.44 84 ILE A CA 1
ATOM 659 C C . ILE A 1 84 ? 17.044 7.281 -31.024 1.00 97.44 84 ILE A C 1
ATOM 661 O O . ILE A 1 84 ? 17.721 8.157 -31.565 1.00 97.44 84 ILE A O 1
ATOM 665 N N . THR A 1 85 ? 15.734 7.436 -30.808 1.00 96.88 85 THR A N 1
ATOM 666 C CA . THR A 1 85 ? 15.021 8.650 -31.235 1.00 96.88 85 THR A CA 1
ATOM 667 C C . THR A 1 85 ? 15.534 9.892 -30.510 1.00 96.88 85 THR A C 1
ATOM 669 O O . THR A 1 85 ? 15.727 10.923 -31.156 1.00 96.88 85 THR A O 1
ATOM 672 N N . MET A 1 86 ? 15.850 9.803 -29.212 1.00 96.69 86 MET A N 1
ATOM 673 C CA . MET A 1 86 ? 16.469 10.915 -28.481 1.00 96.69 86 MET A CA 1
ATOM 674 C C . MET A 1 86 ? 17.849 11.294 -29.032 1.00 96.69 86 MET A C 1
ATOM 676 O O . MET A 1 86 ? 18.138 12.482 -29.178 1.00 96.69 86 MET A O 1
ATOM 680 N N . ILE A 1 87 ? 18.689 10.315 -29.380 1.00 97.00 87 ILE A N 1
ATOM 681 C CA . ILE A 1 87 ? 20.014 10.572 -29.969 1.00 97.00 87 ILE A CA 1
ATOM 682 C C . ILE A 1 87 ? 19.875 11.245 -31.339 1.00 97.00 87 ILE A C 1
ATOM 684 O O . ILE A 1 87 ? 20.564 12.228 -31.611 1.00 97.00 87 ILE A O 1
ATOM 688 N N . LEU A 1 88 ? 18.966 10.762 -32.191 1.00 96.50 88 LEU A N 1
ATOM 689 C CA . LEU A 1 88 ? 18.713 11.363 -33.503 1.00 96.50 88 LEU A CA 1
ATOM 690 C C . LEU A 1 88 ? 18.244 12.814 -33.373 1.00 96.50 88 LEU A C 1
ATOM 692 O O . LEU A 1 88 ? 18.789 13.694 -34.037 1.00 96.50 88 LEU A O 1
ATOM 696 N N . MET A 1 89 ? 17.298 13.078 -32.469 1.00 95.62 89 MET A N 1
ATOM 697 C CA . MET A 1 89 ? 16.841 14.439 -32.176 1.00 95.62 89 MET A CA 1
ATOM 698 C C . MET A 1 89 ? 17.992 15.337 -31.712 1.00 95.62 89 MET A C 1
ATOM 700 O O . MET A 1 89 ? 18.112 16.469 -32.175 1.00 95.62 89 MET A O 1
ATOM 704 N N . PHE A 1 90 ? 18.878 14.832 -30.852 1.00 96.31 90 PHE A N 1
ATOM 705 C CA . PHE A 1 90 ? 20.044 15.581 -30.385 1.00 96.31 90 PHE A CA 1
ATOM 706 C C . PHE A 1 90 ? 21.015 15.939 -31.522 1.00 96.31 90 PHE A C 1
ATOM 708 O O . PHE A 1 90 ? 21.495 17.072 -31.595 1.00 96.31 90 PHE A O 1
ATOM 715 N N . ILE A 1 91 ? 21.277 15.001 -32.438 1.00 95.44 91 ILE A N 1
ATOM 716 C CA . ILE A 1 91 ? 22.128 15.239 -33.613 1.00 95.44 91 ILE A CA 1
ATOM 717 C C . ILE A 1 91 ? 21.501 16.298 -34.525 1.00 95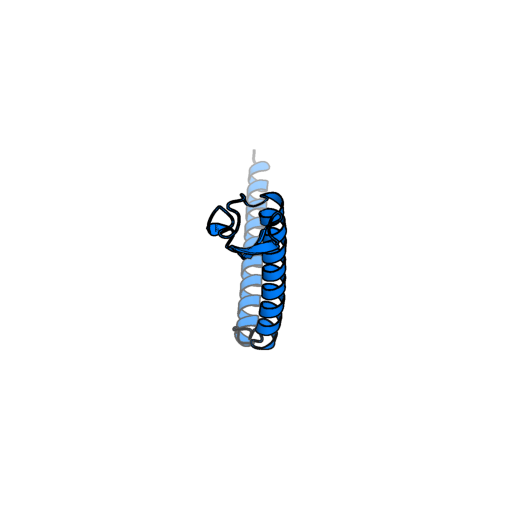.44 91 ILE A C 1
ATOM 719 O O . ILE A 1 91 ? 22.198 17.221 -34.952 1.00 95.44 91 ILE A O 1
ATOM 723 N N . LEU A 1 92 ? 20.191 16.205 -34.782 1.00 94.44 92 LEU A N 1
ATOM 724 C CA . LEU A 1 92 ? 19.472 17.178 -35.606 1.00 94.44 92 LEU A CA 1
ATOM 725 C C . LEU A 1 92 ? 19.560 18.585 -35.005 1.00 94.44 92 LEU A C 1
ATOM 727 O O . LEU A 1 92 ? 19.979 19.512 -35.698 1.00 94.44 92 LEU A O 1
ATOM 731 N N . ILE A 1 93 ? 19.280 18.735 -33.708 1.00 93.94 93 ILE A N 1
ATOM 732 C CA . ILE A 1 93 ? 19.389 20.025 -33.006 1.00 93.94 93 ILE A CA 1
ATOM 733 C C . ILE A 1 93 ? 20.815 20.582 -33.108 1.00 93.94 93 ILE A C 1
ATOM 735 O O . ILE A 1 93 ? 21.002 21.755 -33.428 1.00 93.94 93 ILE A O 1
ATOM 739 N N . ARG A 1 94 ? 21.839 19.744 -32.896 1.00 93.31 94 ARG A N 1
ATOM 740 C CA . ARG A 1 94 ? 23.241 20.172 -32.995 1.00 93.31 94 ARG A CA 1
ATOM 741 C C . ARG A 1 94 ? 23.608 20.637 -34.405 1.00 93.31 94 ARG A C 1
ATOM 743 O O . ARG A 1 94 ? 24.310 21.635 -34.535 1.00 93.31 94 ARG A O 1
ATOM 750 N N . SER A 1 95 ? 23.138 19.938 -35.439 1.00 89.50 95 SER A N 1
ATOM 751 C CA . SER A 1 95 ? 23.374 20.340 -36.831 1.00 89.50 95 SER A CA 1
ATOM 752 C C . SER A 1 95 ? 22.731 21.694 -37.142 1.00 89.50 95 SER A C 1
ATOM 754 O O . SER A 1 95 ? 23.391 22.563 -37.704 1.00 89.50 95 SER A O 1
ATOM 756 N N . MET A 1 96 ? 21.504 21.936 -36.666 1.00 88.50 96 MET A N 1
ATOM 757 C CA . MET A 1 96 ? 20.844 23.234 -36.824 1.00 88.50 96 MET A CA 1
ATOM 758 C C . MET A 1 96 ? 21.611 24.366 -36.129 1.00 88.50 96 MET A C 1
ATOM 760 O O . MET A 1 96 ? 21.764 25.429 -36.718 1.00 88.50 96 MET A O 1
ATOM 764 N N . MET A 1 97 ? 22.152 24.141 -34.925 1.00 84.94 97 MET A N 1
ATOM 765 C CA . MET A 1 97 ? 22.921 25.174 -34.211 1.00 84.94 97 MET A CA 1
ATOM 766 C C . MET A 1 97 ? 24.281 25.505 -34.845 1.00 84.94 97 MET A C 1
ATOM 768 O O . MET A 1 97 ? 24.795 26.587 -34.599 1.00 84.94 97 MET A O 1
ATOM 772 N N . MET A 1 98 ? 24.895 24.597 -35.611 1.00 76.56 98 MET A N 1
ATOM 773 C CA . MET A 1 98 ? 26.197 24.854 -36.254 1.00 76.56 98 MET A CA 1
ATOM 774 C C . MET A 1 98 ? 26.094 25.512 -37.634 1.00 76.56 98 MET A C 1
ATOM 776 O O . MET A 1 98 ? 27.114 25.924 -38.177 1.00 76.56 98 MET A O 1
ATOM 780 N N . THR A 1 99 ? 24.894 25.588 -38.212 1.00 72.31 99 THR A N 1
ATOM 781 C CA . THR A 1 99 ? 24.681 26.113 -39.573 1.00 72.31 99 THR A CA 1
ATOM 782 C C . THR A 1 99 ? 24.081 27.528 -39.579 1.00 72.31 99 THR A C 1
ATOM 784 O O . THR A 1 99 ? 23.690 28.014 -40.639 1.00 72.31 99 THR A O 1
ATOM 787 N N . GLY A 1 100 ? 23.972 28.164 -38.408 1.00 62.09 100 GLY A N 1
ATOM 788 C CA . GLY A 1 100 ? 23.440 29.518 -38.216 1.00 62.09 100 GLY A CA 1
ATOM 789 C C . GLY A 1 100 ? 24.480 30.513 -37.725 1.00 62.09 100 GLY A C 1
ATOM 790 O O . GLY A 1 100 ? 25.587 30.077 -37.339 1.00 62.09 100 GLY A O 1
#

Sequence (100 aa):
MVIRCKYCGAEYNSREGNCPDCGAAPAGDEIEKQKEQDEQALKDFRKIAAAEFDRTHPYRERLSPRNRNVVKAMIILVALVMTITMILMFILIRSMMMTG

Radius of gyration: 32.45 Å; chains: 1; bounding box: 58×47×77 Å

Foldseek 3Di:
DWDADPPPRDIDDLVVQADPPPRHGDDPVRVVVVVVVVVVVVVVVVVVVVVVCCVVCPDDPPDDPVVVVVVVVVVVVVVVVVVVVVVVVVVVVVVVVVVD

Secondary structure (DSSP, 8-state):
-EEE-TTT--EEEGGGSS-TTT-PPP-HHHHHHHHHHHHHHHHHHHHHHHHHHHHHS----SS-HHHHHHHHHHHHHHHHHHHHHHHHHHHHHHHHHH--

pLDDT: mean 84.02, std 9.85, range [59.97, 97.69]